Protein AF-A0A5C5G6X4-F1 (afdb_monomer)

Solvent-accessible surface area (backbone atoms only — not comparable to full-atom values): 6200 Å² total; per-residue (Å²): 140,76,58,70,49,70,80,89,84,56,76,51,62,59,29,71,47,80,71,101,57,77,50,72,78,50,81,39,66,37,67,47,99,54,38,43,33,37,46,38,65,56,89,68,49,53,70,60,49,46,77,43,92,55,75,83,50,96,72,91,47,99,51,45,38,37,32,46,37,35,34,65,89,79,60,31,35,31,42,34,33,41,50,48,55,90,82,53,88,71,50,43,72,41,77,76,54,53,82,80,123

Radius of gyration: 13.5 Å; Cα contacts (8 Å, |Δi|>4): 194; chains: 1; bounding box: 29×28×40 Å

Mean predicted aligned error: 5.82 Å

Organism: NCBI:txid2588711

Structure (mmCIF, N/CA/C/O backbone):
data_AF-A0A5C5G6X4-F1
#
_entry.id   AF-A0A5C5G6X4-F1
#
loop_
_atom_site.group_PDB
_atom_site.id
_atom_site.type_symbol
_atom_site.label_atom_id
_atom_site.label_alt_id
_atom_site.label_comp_id
_atom_site.label_asym_id
_atom_site.label_entity_id
_atom_site.label_seq_id
_atom_site.pdbx_PDB_ins_code
_atom_site.Cartn_x
_atom_site.Cartn_y
_atom_site.Cartn_z
_atom_site.occupancy
_atom_site.B_iso_or_equiv
_atom_site.auth_seq_id
_atom_site.auth_comp_id
_atom_site.auth_asym_id
_atom_site.auth_atom_id
_atom_site.pdbx_PDB_model_num
ATOM 1 N N . MET A 1 1 ? 12.054 7.766 -5.854 1.00 60.16 1 MET A N 1
ATOM 2 C CA . MET A 1 1 ? 11.438 7.992 -4.532 1.00 60.16 1 MET A CA 1
ATOM 3 C C . MET A 1 1 ? 10.078 8.608 -4.786 1.00 60.16 1 MET A C 1
ATOM 5 O O . MET A 1 1 ? 10.026 9.572 -5.538 1.00 60.16 1 MET A O 1
ATOM 9 N N . THR A 1 2 ? 9.031 8.007 -4.231 1.00 76.88 2 THR A N 1
ATOM 10 C CA . THR A 1 2 ? 7.651 8.495 -4.321 1.00 76.88 2 THR A CA 1
ATOM 11 C C . THR A 1 2 ? 7.273 9.100 -2.978 1.00 76.88 2 THR A C 1
ATOM 13 O O . THR A 1 2 ? 7.553 8.485 -1.948 1.00 76.88 2 THR A O 1
ATOM 16 N N . THR A 1 3 ? 6.616 10.254 -2.975 1.00 80.56 3 THR A N 1
ATOM 17 C CA . THR A 1 3 ? 6.010 10.811 -1.758 1.00 80.56 3 THR A CA 1
ATOM 18 C C . THR A 1 3 ? 4.556 10.361 -1.656 1.00 80.56 3 THR A C 1
ATOM 20 O O . THR A 1 3 ? 3.780 10.592 -2.583 1.00 80.56 3 THR A O 1
ATOM 23 N N . ILE A 1 4 ? 4.187 9.739 -0.532 1.00 87.31 4 ILE A N 1
ATOM 24 C CA . ILE A 1 4 ? 2.807 9.370 -0.180 1.00 87.31 4 ILE A CA 1
ATOM 25 C C . ILE A 1 4 ? 2.532 9.905 1.226 1.00 87.31 4 ILE A C 1
ATOM 27 O O . ILE A 1 4 ? 3.338 9.693 2.133 1.00 87.31 4 ILE A O 1
ATOM 31 N N . ALA A 1 5 ? 1.404 10.588 1.400 1.00 85.00 5 ALA A N 1
ATOM 32 C CA . ALA A 1 5 ? 0.950 11.116 2.680 1.00 85.00 5 ALA A CA 1
ATOM 33 C C . ALA A 1 5 ? -0.532 10.794 2.893 1.00 85.00 5 ALA A C 1
ATOM 35 O O . ALA A 1 5 ? -1.313 10.791 1.941 1.00 85.00 5 ALA A O 1
ATOM 36 N N . PHE A 1 6 ? -0.909 10.531 4.142 1.00 85.69 6 PHE A N 1
ATOM 37 C CA . PHE A 1 6 ? -2.287 10.278 4.546 1.00 85.69 6 PHE A CA 1
ATOM 38 C C . PHE A 1 6 ? -2.526 10.880 5.931 1.00 85.69 6 PHE A C 1
ATOM 40 O O . PHE A 1 6 ? -1.737 10.632 6.844 1.00 85.69 6 PHE A O 1
ATOM 47 N N . ASP A 1 7 ? -3.582 11.675 6.078 1.00 82.19 7 ASP A N 1
ATOM 48 C CA . ASP A 1 7 ? -3.931 12.361 7.333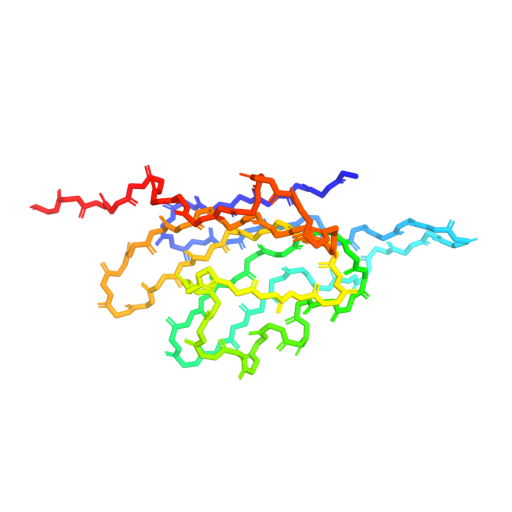 1.00 82.19 7 ASP A CA 1
ATOM 49 C C . ASP A 1 7 ? -5.073 11.676 8.113 1.00 82.19 7 ASP A C 1
ATOM 51 O O . ASP A 1 7 ? -5.483 12.167 9.163 1.00 82.19 7 ASP A O 1
ATOM 55 N N . GLY A 1 8 ? -5.567 10.529 7.632 1.00 73.81 8 GLY A N 1
ATOM 56 C CA . GLY A 1 8 ? -6.730 9.831 8.192 1.00 73.81 8 GLY A CA 1
ATOM 57 C C . GLY A 1 8 ? -8.028 10.065 7.414 1.00 73.81 8 GLY A C 1
ATOM 58 O O . GLY A 1 8 ? -8.990 9.323 7.617 1.00 73.81 8 GLY A O 1
ATOM 59 N N . GLU A 1 9 ? -8.048 11.037 6.503 1.00 81.31 9 GLU A N 1
ATOM 60 C CA . GLU A 1 9 ? -9.204 11.380 5.669 1.00 81.31 9 GLU A CA 1
ATOM 61 C C . GLU A 1 9 ? -8.818 11.4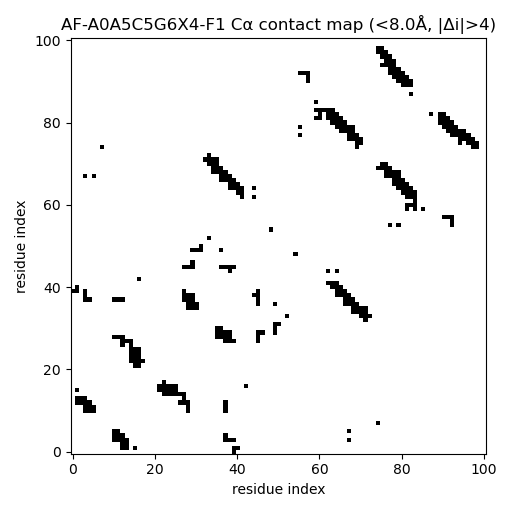91 4.187 1.00 81.31 9 GLU A C 1
ATOM 63 O O . GLU A 1 9 ? -9.464 10.906 3.320 1.00 81.31 9 GLU A O 1
ATOM 68 N N . THR A 1 10 ? -7.721 12.184 3.896 1.00 86.38 10 THR A N 1
ATOM 69 C CA . THR A 1 10 ? -7.219 12.477 2.558 1.00 86.38 10 THR A CA 1
ATOM 70 C C . THR A 1 10 ? -5.862 11.825 2.335 1.00 86.38 10 THR A C 1
ATOM 72 O O . THR A 1 10 ? -4.917 12.006 3.106 1.00 86.38 10 THR A O 1
ATOM 75 N N . MET A 1 11 ? -5.741 11.090 1.227 1.00 90.12 11 MET A N 1
ATOM 76 C CA . MET A 1 11 ? -4.467 10.559 0.747 1.00 90.12 11 MET A CA 1
ATOM 77 C C . MET A 1 11 ? -3.960 11.383 -0.432 1.00 90.12 11 MET A C 1
ATOM 79 O O . MET A 1 11 ? -4.711 11.682 -1.359 1.00 90.12 11 MET A O 1
ATOM 83 N N . ALA A 1 12 ? -2.673 11.720 -0.414 1.00 90.94 12 ALA A N 1
ATOM 84 C CA . ALA A 1 12 ? -2.008 12.448 -1.484 1.00 90.94 12 ALA A CA 1
ATOM 85 C C . ALA A 1 12 ? -0.711 11.748 -1.898 1.00 90.94 12 ALA A C 1
ATOM 87 O O . ALA A 1 12 ? 0.020 11.203 -1.067 1.00 90.94 12 ALA A O 1
ATOM 88 N N . CYS A 1 13 ? -0.408 11.798 -3.193 1.00 91.12 13 CYS A N 1
ATOM 89 C CA . CYS A 1 13 ? 0.831 11.283 -3.752 1.00 91.12 13 CYS A CA 1
ATOM 90 C C . CYS A 1 13 ? 1.361 12.201 -4.855 1.00 91.12 13 CYS A C 1
ATOM 92 O O . CYS A 1 13 ? 0.606 12.953 -5.473 1.00 91.12 13 CYS A O 1
ATOM 94 N N . ASP A 1 14 ? 2.657 12.107 -5.149 1.00 89.81 14 ASP A N 1
ATOM 95 C CA . ASP A 1 14 ? 3.157 12.632 -6.419 1.00 89.81 14 ASP A CA 1
ATOM 96 C C . ASP A 1 14 ? 2.668 11.771 -7.604 1.00 89.81 14 ASP A C 1
ATOM 98 O O . ASP A 1 14 ? 2.321 10.596 -7.456 1.00 89.81 14 ASP A O 1
ATOM 102 N N . THR A 1 15 ? 2.688 12.333 -8.812 1.00 88.62 15 THR A N 1
ATOM 103 C CA . THR A 1 15 ? 2.299 11.633 -10.052 1.00 88.62 15 THR A CA 1
ATOM 104 C C . THR A 1 15 ? 3.489 11.316 -10.960 1.00 88.62 15 THR A C 1
ATOM 106 O O . THR A 1 15 ? 3.319 10.880 -12.101 1.00 88.62 15 THR A O 1
ATOM 109 N N . CYS A 1 16 ? 4.716 11.527 -10.470 1.00 88.19 16 CYS A N 1
ATOM 110 C CA . CYS A 1 16 ? 5.935 11.394 -11.259 1.00 88.19 16 CYS A CA 1
ATOM 111 C C . CYS A 1 16 ? 6.345 9.924 -11.409 1.00 88.19 16 CYS A C 1
ATOM 113 O O . CYS A 1 16 ? 6.438 9.197 -10.425 1.00 88.19 16 CYS A O 1
ATOM 115 N N . VAL A 1 17 ? 6.667 9.500 -12.626 1.00 85.50 17 VAL A N 1
ATOM 116 C CA . VAL A 1 17 ? 7.302 8.207 -12.919 1.00 85.50 17 VAL A CA 1
ATOM 117 C C . VAL A 1 17 ? 8.580 8.485 -13.687 1.00 85.50 17 VAL A C 1
ATOM 119 O O . VAL A 1 17 ? 8.600 9.334 -14.578 1.00 85.50 17 VAL A O 1
ATOM 122 N N . THR A 1 18 ? 9.666 7.814 -13.312 1.00 85.62 18 THR A N 1
ATOM 123 C CA . THR A 1 18 ? 10.978 7.964 -13.953 1.00 85.62 18 THR A CA 1
ATOM 124 C C . THR A 1 18 ? 11.536 6.586 -14.302 1.00 85.62 18 THR A C 1
ATOM 126 O O . THR A 1 18 ? 11.499 5.682 -13.474 1.00 85.62 18 THR A O 1
ATOM 129 N N . GLY A 1 19 ? 12.049 6.444 -15.523 1.00 83.94 19 GLY A N 1
ATOM 130 C CA . GLY A 1 19 ? 12.723 5.259 -16.058 1.00 83.94 19 GLY A CA 1
ATOM 131 C C . GLY A 1 19 ? 13.440 5.645 -17.353 1.00 83.94 19 GLY A C 1
ATOM 132 O O . GLY A 1 19 ? 14.126 6.663 -17.384 1.00 83.94 19 GLY A O 1
ATOM 133 N N . ASN A 1 20 ? 13.198 4.920 -18.451 1.00 88.25 20 ASN A N 1
ATOM 134 C CA . ASN A 1 20 ? 13.643 5.350 -19.791 1.00 88.25 20 ASN A CA 1
ATOM 135 C C . ASN A 1 20 ? 13.007 6.682 -20.233 1.00 88.25 20 ASN A C 1
ATOM 137 O O . ASN A 1 20 ? 13.549 7.388 -21.077 1.00 88.25 20 ASN A O 1
ATOM 141 N N . PHE A 1 21 ? 11.856 7.023 -19.651 1.00 86.12 21 PHE A N 1
ATOM 142 C CA . PHE A 1 21 ? 11.120 8.258 -19.888 1.00 86.12 21 PHE A CA 1
ATOM 143 C C . PHE A 1 21 ? 10.610 8.826 -18.559 1.00 86.12 21 PHE A C 1
ATOM 145 O O . PHE A 1 21 ? 10.561 8.115 -17.549 1.00 86.12 21 PHE A O 1
ATOM 152 N N . LYS A 1 22 ? 10.221 10.107 -18.560 1.00 90.12 22 LYS A N 1
ATOM 153 C CA . LYS A 1 22 ? 9.668 10.800 -17.393 1.00 90.12 22 LYS A CA 1
ATOM 154 C C . LYS A 1 22 ? 8.256 11.303 -17.687 1.00 90.12 22 LYS A C 1
ATOM 156 O O . LYS A 1 22 ? 8.070 12.067 -18.630 1.00 90.12 22 LYS A O 1
ATOM 161 N N . TYR A 1 23 ? 7.290 10.909 -16.860 1.00 87.25 23 TYR A N 1
ATOM 162 C CA . TYR A 1 23 ? 5.877 11.294 -16.985 1.00 87.25 23 TYR A CA 1
ATOM 163 C C . TYR A 1 23 ? 5.320 11.764 -15.633 1.00 87.25 23 TYR A C 1
ATOM 165 O O . TYR A 1 23 ? 5.869 11.408 -14.594 1.00 87.25 23 TYR A O 1
ATOM 173 N N . TYR A 1 24 ? 4.233 12.543 -15.646 1.00 89.25 24 TYR A N 1
ATOM 174 C CA . TYR A 1 24 ? 3.609 13.137 -14.446 1.00 89.25 24 TYR A CA 1
ATOM 175 C C . TYR A 1 24 ? 2.108 12.828 -14.337 1.00 89.25 24 TYR A C 1
ATOM 177 O O . TYR A 1 24 ? 1.323 13.644 -13.857 1.00 89.25 24 TYR A O 1
ATOM 185 N N . THR A 1 25 ? 1.690 11.673 -14.842 1.00 84.38 25 THR A N 1
ATOM 186 C CA . THR A 1 25 ? 0.272 11.312 -15.003 1.00 84.38 25 THR A CA 1
ATOM 187 C C . THR A 1 25 ? -0.108 10.028 -14.275 1.00 84.38 25 THR A C 1
ATOM 189 O O . THR A 1 25 ? -1.222 9.545 -14.449 1.00 84.38 25 THR A O 1
ATOM 192 N N . ASP A 1 26 ? 0.806 9.432 -13.510 1.00 84.12 26 ASP A N 1
ATOM 193 C CA . ASP A 1 26 ? 0.554 8.139 -12.880 1.00 84.12 26 ASP A CA 1
ATOM 194 C C . ASP A 1 26 ? -0.208 8.305 -11.567 1.00 84.12 26 ASP A C 1
ATOM 196 O O . ASP A 1 26 ? 0.226 9.054 -10.686 1.00 84.12 26 ASP A O 1
ATOM 200 N N . THR A 1 27 ? -1.332 7.598 -11.435 1.00 82.38 27 THR A N 1
ATOM 201 C CA . THR A 1 27 ? -2.013 7.478 -10.145 1.00 82.38 27 THR A CA 1
ATOM 202 C C . THR A 1 27 ? -1.291 6.436 -9.309 1.00 82.38 27 THR A C 1
ATOM 204 O O . THR A 1 27 ? -1.102 5.293 -9.727 1.00 82.38 27 THR A O 1
ATOM 207 N N . LYS A 1 28 ? -0.879 6.838 -8.112 1.00 90.31 28 LYS A N 1
ATOM 208 C CA . LYS A 1 28 ? -0.262 5.942 -7.131 1.00 90.31 28 LYS A CA 1
ATOM 209 C C . LYS A 1 28 ? -1.196 5.624 -5.972 1.00 90.31 28 LYS A C 1
ATOM 211 O O . LYS A 1 28 ? -0.793 4.934 -5.042 1.00 90.31 28 LYS A O 1
ATOM 216 N N . ILE A 1 29 ? -2.428 6.126 -6.043 1.00 92.56 29 ILE A N 1
ATOM 217 C CA . ILE A 1 29 ? -3.499 5.856 -5.094 1.00 92.56 29 ILE A CA 1
ATOM 218 C C . ILE A 1 29 ? -4.487 4.904 -5.762 1.00 92.56 29 ILE A C 1
ATOM 220 O O . ILE A 1 29 ? -4.914 5.125 -6.899 1.00 92.56 29 ILE A O 1
ATOM 224 N N . TYR A 1 30 ? -4.813 3.839 -5.044 1.00 91.81 30 TYR A N 1
ATOM 225 C CA . TYR A 1 30 ? -5.674 2.750 -5.473 1.00 91.81 30 TYR A CA 1
ATOM 226 C C . TYR A 1 30 ? -6.703 2.475 -4.384 1.00 91.81 30 TYR A C 1
ATOM 228 O O . TYR A 1 30 ? -6.410 2.602 -3.197 1.00 91.81 30 TYR A O 1
ATOM 236 N N . GLU A 1 31 ? -7.909 2.096 -4.779 1.00 91.88 31 GLU A N 1
ATOM 237 C CA . GLU A 1 31 ? -9.023 1.907 -3.858 1.00 91.88 31 GLU A CA 1
ATOM 238 C C . GLU A 1 31 ? -9.837 0.678 -4.260 1.00 91.88 31 GLU A C 1
ATOM 240 O O . GLU A 1 31 ? -10.131 0.480 -5.439 1.00 91.88 31 GLU A O 1
ATOM 245 N N . ASN A 1 32 ? -10.202 -0.133 -3.269 1.00 91.12 32 ASN A N 1
ATOM 246 C CA . ASN A 1 32 ? -11.184 -1.207 -3.399 1.00 91.12 32 ASN A CA 1
ATOM 247 C C . ASN A 1 32 ? -12.193 -1.134 -2.242 1.00 91.12 32 ASN A C 1
ATOM 249 O O . ASN A 1 32 ? -12.181 -0.179 -1.464 1.00 91.12 32 ASN A O 1
ATOM 253 N N . ASP A 1 33 ? -13.071 -2.126 -2.108 1.00 91.31 33 ASP A N 1
ATOM 254 C CA . ASP A 1 33 ? -14.127 -2.119 -1.086 1.00 91.31 33 ASP A CA 1
ATOM 255 C C . ASP A 1 33 ? -13.591 -2.099 0.358 1.00 91.31 33 ASP A C 1
ATOM 257 O O . ASP A 1 33 ? -14.268 -1.603 1.259 1.00 91.31 33 ASP A O 1
ATOM 261 N N . HIS A 1 34 ? -12.359 -2.562 0.582 1.00 90.38 34 HIS A N 1
ATOM 262 C CA . HIS A 1 34 ? -11.761 -2.718 1.910 1.00 90.38 34 HIS A CA 1
ATOM 263 C C . HIS A 1 34 ? -10.675 -1.680 2.221 1.00 90.38 34 HIS A C 1
ATOM 265 O O . HIS A 1 34 ? -10.511 -1.289 3.380 1.00 90.38 34 HIS A O 1
ATOM 271 N N . PHE A 1 35 ? -9.943 -1.217 1.206 1.00 91.56 35 PHE A N 1
ATOM 272 C CA . PHE A 1 35 ? -8.696 -0.479 1.373 1.00 91.56 35 PHE A CA 1
ATOM 273 C C . PHE A 1 35 ? -8.619 0.778 0.504 1.00 91.56 35 PHE A C 1
ATOM 275 O O . PHE A 1 35 ? -9.086 0.801 -0.636 1.00 91.56 35 PHE A O 1
ATOM 282 N N . VAL A 1 36 ? -7.943 1.801 1.031 1.00 92.38 36 VAL A N 1
ATOM 283 C CA . VAL A 1 36 ? -7.336 2.890 0.250 1.00 92.38 36 VAL A CA 1
ATOM 284 C C . VAL A 1 36 ? -5.821 2.753 0.376 1.00 92.38 36 VAL A C 1
ATOM 286 O O . VAL A 1 36 ? -5.296 2.650 1.483 1.00 92.38 36 VAL A O 1
ATOM 289 N N . MET A 1 37 ? -5.115 2.709 -0.748 1.00 92.88 37 MET A N 1
ATOM 290 C CA . MET A 1 37 ? -3.708 2.322 -0.816 1.00 92.88 37 MET A CA 1
ATOM 291 C C . MET A 1 37 ? -2.899 3.344 -1.599 1.00 92.88 37 MET A C 1
ATOM 293 O O . MET A 1 37 ? -3.140 3.547 -2.786 1.00 92.88 37 MET A O 1
ATOM 297 N N . GLY A 1 38 ? -1.894 3.931 -0.962 1.00 93.56 38 GLY A N 1
ATOM 298 C CA . GLY A 1 38 ? -0.853 4.692 -1.642 1.00 93.56 38 GLY A CA 1
ATOM 299 C C . GLY A 1 38 ? 0.341 3.781 -1.871 1.00 93.56 38 GLY A C 1
ATOM 300 O O . GLY A 1 38 ? 0.870 3.241 -0.904 1.00 93.56 38 GLY A O 1
ATOM 301 N N . VAL A 1 39 ? 0.765 3.598 -3.120 1.00 92.44 39 VAL A N 1
ATOM 302 C CA . VAL A 1 39 ? 1.748 2.576 -3.513 1.00 92.44 39 VAL A CA 1
ATOM 303 C C . VAL A 1 39 ? 2.992 3.213 -4.133 1.00 92.44 39 VAL A C 1
ATOM 305 O O . VAL A 1 39 ? 2.921 4.113 -4.968 1.00 92.44 39 VAL A O 1
ATOM 308 N N . SER A 1 40 ? 4.161 2.725 -3.735 1.00 90.62 40 SER A N 1
ATOM 309 C CA . SER A 1 40 ? 5.466 3.083 -4.286 1.00 90.62 40 SER A CA 1
ATOM 310 C C . SER A 1 40 ? 6.274 1.824 -4.594 1.00 90.62 40 SER A C 1
ATOM 312 O O . 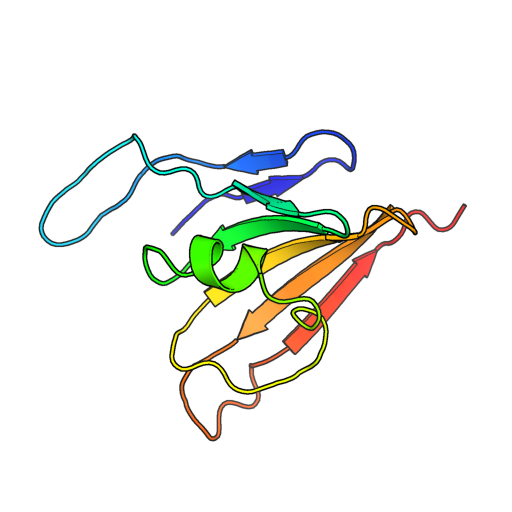SER A 1 40 ? 6.078 0.797 -3.953 1.00 90.62 40 SER A O 1
ATOM 314 N N . GLY A 1 41 ? 7.181 1.898 -5.565 1.00 87.44 41 GLY A N 1
ATOM 315 C CA . GLY A 1 41 ? 7.940 0.743 -6.044 1.00 87.44 41 GLY A CA 1
ATOM 316 C C . GLY A 1 41 ? 7.784 0.588 -7.548 1.00 87.44 41 GLY A C 1
ATOM 317 O O . GLY A 1 41 ? 7.733 1.594 -8.267 1.00 87.44 41 GLY A O 1
ATOM 318 N N . ASP A 1 42 ? 7.699 -0.656 -8.006 1.00 85.69 42 ASP A N 1
ATOM 319 C CA . ASP A 1 42 ? 7.580 -0.968 -9.426 1.00 85.69 42 ASP A CA 1
ATOM 320 C C . ASP A 1 42 ? 6.301 -0.379 -10.047 1.00 85.69 42 ASP A C 1
ATOM 322 O O . ASP A 1 42 ? 5.192 -0.457 -9.505 1.00 85.69 42 ASP A O 1
ATOM 326 N N . ALA A 1 43 ? 6.457 0.226 -11.227 1.00 79.25 43 ALA A N 1
ATOM 327 C CA . ALA A 1 43 ? 5.349 0.847 -11.938 1.00 79.25 43 ALA A CA 1
ATOM 328 C C . ALA A 1 43 ? 4.279 -0.199 -12.293 1.00 79.25 43 ALA A C 1
ATOM 330 O O . ALA A 1 43 ? 4.572 -1.236 -12.885 1.00 79.25 43 ALA A O 1
ATOM 331 N N . GLY A 1 44 ? 3.022 0.097 -11.959 1.00 80.44 44 GLY A N 1
ATOM 332 C CA . GLY A 1 44 ? 1.881 -0.782 -12.228 1.00 80.44 44 GLY A CA 1
ATOM 333 C C . GLY A 1 44 ? 1.538 -1.772 -11.112 1.00 80.44 44 GLY A C 1
ATOM 334 O O . GLY A 1 44 ? 0.435 -2.318 -11.146 1.00 80.44 44 GLY A O 1
ATOM 335 N N . VAL A 1 45 ? 2.387 -1.943 -10.088 1.00 87.31 45 VAL A N 1
ATOM 336 C CA . VAL A 1 45 ? 2.103 -2.836 -8.946 1.00 87.31 45 VAL A CA 1
ATOM 337 C C . VAL A 1 45 ? 0.792 -2.487 -8.248 1.00 87.31 45 VAL A C 1
ATOM 339 O O . VAL A 1 45 ? 0.013 -3.377 -7.920 1.00 87.31 45 VAL A O 1
ATOM 342 N N . GLY A 1 46 ? 0.479 -1.201 -8.085 1.00 85.94 46 GLY A N 1
ATOM 343 C CA . GLY A 1 46 ? -0.756 -0.802 -7.408 1.00 85.94 46 GLY A CA 1
ATOM 344 C C . GLY A 1 46 ? -2.038 -1.298 -8.091 1.00 85.94 46 GLY A C 1
ATOM 345 O O . GLY A 1 46 ? -3.017 -1.588 -7.409 1.00 85.94 46 GLY A O 1
ATOM 346 N N . ARG A 1 47 ? -2.019 -1.519 -9.417 1.00 85.88 47 ARG A N 1
ATOM 347 C CA . ARG A 1 47 ? -3.151 -2.137 -10.134 1.00 85.88 47 ARG A CA 1
ATOM 348 C C . ARG A 1 47 ? -3.332 -3.614 -9.794 1.00 85.88 47 ARG A C 1
ATOM 350 O O . ARG A 1 47 ? -4.450 -4.103 -9.865 1.00 85.88 47 ARG A O 1
ATOM 357 N N . LEU A 1 48 ? -2.251 -4.315 -9.461 1.00 87.06 48 LEU A N 1
ATOM 358 C CA . LEU A 1 48 ? -2.305 -5.708 -9.016 1.00 87.06 48 LEU A CA 1
ATOM 359 C C . LEU A 1 48 ? -2.772 -5.786 -7.560 1.00 87.06 48 LEU A C 1
ATOM 361 O O . LEU A 1 48 ? -3.576 -6.643 -7.218 1.00 87.06 48 LEU A O 1
ATOM 365 N N . LEU A 1 49 ? -2.326 -4.848 -6.723 1.00 85.88 49 LEU A N 1
ATOM 366 C CA . LEU A 1 49 ? -2.706 -4.791 -5.311 1.00 85.88 49 LEU A CA 1
ATOM 367 C C . LEU A 1 49 ? -4.174 -4.411 -5.096 1.00 85.88 49 LEU A C 1
ATOM 369 O O . LEU A 1 49 ? -4.768 -4.828 -4.109 1.00 85.88 49 LEU A O 1
ATOM 373 N N . VAL A 1 50 ? -4.796 -3.666 -6.019 1.00 85.88 50 VAL A N 1
ATOM 374 C CA . VAL A 1 50 ? -6.210 -3.273 -5.881 1.00 85.88 50 VAL A CA 1
ATOM 375 C C . VAL A 1 50 ? -7.162 -4.472 -5.817 1.00 85.88 50 VAL A C 1
ATOM 377 O O . VAL A 1 50 ? -8.212 -4.384 -5.186 1.00 85.88 50 VAL A O 1
ATOM 380 N N . VAL A 1 51 ? -6.793 -5.597 -6.436 1.00 85.38 51 VAL A N 1
ATOM 381 C CA . VAL A 1 51 ? -7.580 -6.842 -6.416 1.00 85.38 51 VAL A CA 1
ATOM 382 C C . VAL A 1 51 ? -7.126 -7.818 -5.327 1.00 85.38 51 VAL A C 1
ATOM 384 O O . VAL A 1 51 ? -7.714 -8.889 -5.191 1.00 85.38 51 VAL A O 1
ATOM 387 N N . ASP A 1 52 ? -6.096 -7.471 -4.554 1.00 85.06 52 ASP A N 1
ATOM 388 C CA . ASP A 1 52 ? -5.565 -8.320 -3.496 1.00 85.06 52 ASP A CA 1
ATOM 389 C C . ASP A 1 52 ? -6.251 -8.027 -2.155 1.00 85.06 52 ASP A C 1
ATOM 391 O O . ASP A 1 52 ? -6.028 -6.993 -1.521 1.00 85.06 52 ASP A O 1
ATOM 395 N N . ALA A 1 53 ? -7.085 -8.962 -1.703 1.00 82.81 53 ALA A N 1
ATOM 396 C CA . ALA A 1 53 ? -7.760 -8.873 -0.410 1.00 82.81 53 ALA A CA 1
ATOM 397 C C . ALA A 1 53 ? -6.830 -9.164 0.787 1.00 82.81 53 ALA A C 1
ATOM 399 O O . ALA A 1 53 ? -7.198 -8.900 1.930 1.00 82.81 53 ALA A O 1
ATOM 400 N N . GLU A 1 54 ? -5.624 -9.684 0.547 1.00 86.00 54 GLU A N 1
ATOM 401 C CA . GLU A 1 54 ? -4.692 -10.160 1.575 1.00 86.00 54 GLU A CA 1
ATOM 402 C C . GLU A 1 54 ? -3.398 -9.332 1.616 1.00 86.00 54 GLU A C 1
ATOM 404 O O . GLU A 1 54 ? -2.359 -9.810 2.071 1.00 86.00 54 GLU A O 1
ATOM 409 N N . ILE A 1 55 ? -3.432 -8.071 1.170 1.00 88.44 55 ILE A N 1
ATOM 410 C CA . ILE A 1 55 ? -2.256 -7.180 1.186 1.00 88.44 55 ILE A CA 1
ATOM 411 C C . ILE A 1 55 ? -1.641 -7.004 2.590 1.00 88.44 55 ILE A C 1
ATOM 413 O O . ILE A 1 55 ? -0.448 -6.741 2.726 1.00 88.44 55 ILE A O 1
ATOM 417 N N . LEU A 1 56 ? -2.445 -7.177 3.645 1.00 88.12 56 LEU A N 1
ATOM 418 C CA . LEU A 1 56 ? -2.014 -7.105 5.046 1.00 88.12 56 LEU A CA 1
ATOM 419 C C . LEU A 1 56 ? -1.498 -8.440 5.604 1.00 88.12 56 LEU A C 1
ATOM 421 O O . LEU A 1 56 ? -1.136 -8.520 6.778 1.00 88.12 56 LEU A O 1
ATOM 425 N N . THR A 1 57 ? -1.467 -9.496 4.796 1.00 83.81 57 THR A N 1
ATOM 426 C CA . THR A 1 57 ? -0.884 -10.783 5.166 1.00 83.81 57 THR A CA 1
ATOM 427 C C . THR A 1 57 ? 0.529 -10.875 4.596 1.00 83.81 57 THR A C 1
ATOM 429 O O . THR A 1 57 ? 0.712 -10.680 3.394 1.00 83.81 57 THR A O 1
ATOM 432 N N . PRO A 1 58 ? 1.550 -11.182 5.418 1.00 75.81 58 PRO A N 1
ATOM 433 C CA . PRO A 1 58 ? 2.891 -11.439 4.913 1.00 75.81 58 PRO A CA 1
ATOM 434 C C . PRO A 1 58 ? 2.881 -12.590 3.900 1.00 75.81 58 PRO A C 1
ATOM 436 O O . PRO A 1 58 ? 2.673 -13.746 4.269 1.00 75.81 58 PRO A O 1
ATOM 439 N N . LYS A 1 59 ? 3.095 -12.272 2.621 1.00 78.00 59 LYS A N 1
ATOM 440 C CA . LYS A 1 59 ? 3.189 -13.247 1.532 1.00 78.00 59 LYS A CA 1
ATOM 441 C C . LYS A 1 59 ? 4.178 -12.802 0.465 1.00 78.00 59 LYS A C 1
ATOM 443 O O . LYS A 1 59 ? 4.692 -11.687 0.484 1.00 78.00 59 LYS A O 1
ATOM 448 N N . TYR A 1 60 ? 4.459 -13.716 -0.451 1.00 78.88 60 TYR A N 1
ATOM 449 C CA . TYR A 1 60 ? 5.371 -13.476 -1.553 1.00 78.88 60 TYR A CA 1
ATOM 450 C C . TYR A 1 60 ? 4.722 -12.637 -2.659 1.00 78.88 60 TYR A C 1
ATOM 452 O O . TYR A 1 60 ? 3.581 -12.895 -3.045 1.00 78.88 60 TYR A O 1
ATOM 460 N N . TYR A 1 61 ? 5.498 -11.703 -3.208 1.00 80.75 61 TYR A N 1
ATOM 461 C CA . TYR A 1 61 ? 5.182 -10.976 -4.432 1.00 80.75 61 TYR A CA 1
ATOM 462 C C . TYR A 1 61 ? 6.377 -11.030 -5.388 1.00 80.75 61 TYR A C 1
ATOM 464 O O . TYR A 1 61 ? 7.530 -10.955 -4.968 1.00 80.75 61 TYR A O 1
ATOM 472 N N . ASP A 1 62 ? 6.104 -11.099 -6.691 1.00 83.56 62 ASP A N 1
ATOM 473 C CA . ASP A 1 62 ? 7.125 -11.115 -7.753 1.00 83.56 62 ASP A CA 1
ATOM 474 C C . ASP A 1 62 ? 7.779 -9.738 -8.019 1.00 83.56 62 ASP A C 1
ATOM 476 O O . ASP A 1 62 ? 8.510 -9.570 -9.007 1.00 83.56 62 ASP A O 1
ATOM 480 N N . PHE A 1 63 ? 7.507 -8.748 -7.164 1.00 86.00 63 PHE A N 1
ATOM 481 C CA . PHE A 1 63 ? 7.841 -7.333 -7.329 1.00 86.00 63 PHE A CA 1
ATOM 482 C C . PHE A 1 63 ? 8.129 -6.654 -5.982 1.00 86.00 63 PHE A C 1
ATOM 484 O O . PHE A 1 63 ? 7.597 -7.058 -4.946 1.00 86.00 63 PHE A O 1
ATOM 491 N N . ASP A 1 64 ? 8.955 -5.607 -6.013 1.00 86.50 64 ASP A N 1
ATOM 492 C CA . ASP A 1 64 ? 9.290 -4.803 -4.834 1.00 86.50 64 ASP A CA 1
ATOM 493 C C . ASP A 1 64 ? 8.295 -3.645 -4.684 1.00 86.50 64 ASP A C 1
ATOM 495 O O . ASP A 1 64 ? 8.058 -2.881 -5.631 1.00 86.50 64 ASP A O 1
ATOM 499 N N . PHE A 1 65 ? 7.731 -3.466 -3.487 1.00 89.94 65 PHE A N 1
ATOM 500 C CA . PHE A 1 65 ? 6.879 -2.311 -3.213 1.00 89.94 65 PHE A CA 1
ATOM 501 C C . PHE A 1 65 ? 6.829 -1.906 -1.743 1.00 89.94 65 PHE A C 1
ATOM 503 O O . PHE A 1 65 ? 7.040 -2.701 -0.828 1.00 89.94 65 PHE A O 1
ATOM 510 N N . SER A 1 66 ? 6.473 -0.642 -1.527 1.00 91.12 66 SER A N 1
ATOM 511 C CA . SER A 1 66 ? 6.004 -0.141 -0.243 1.00 91.12 66 SER A CA 1
ATOM 512 C C . SER A 1 66 ? 4.656 0.541 -0.415 1.00 91.12 66 SER A C 1
ATOM 514 O O . SER A 1 66 ? 4.455 1.291 -1.375 1.00 91.12 66 SER A O 1
ATOM 516 N N . ALA A 1 67 ? 3.738 0.293 0.514 1.00 92.00 67 ALA A N 1
ATOM 517 C CA . ALA A 1 67 ? 2.415 0.888 0.501 1.00 92.00 67 ALA A CA 1
ATOM 518 C C . 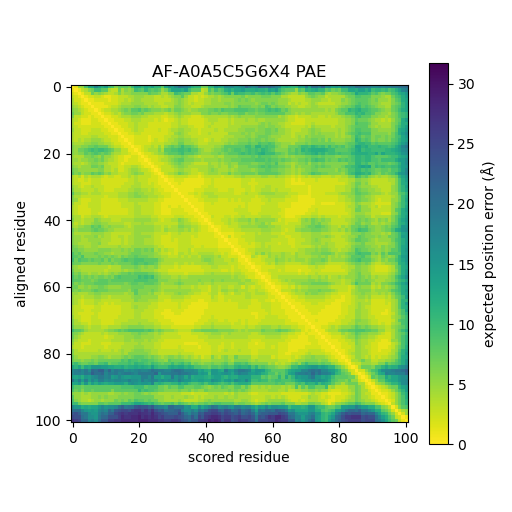ALA A 1 67 ? 2.004 1.442 1.869 1.00 92.00 67 ALA A C 1
ATOM 520 O O . ALA A 1 67 ? 2.308 0.866 2.914 1.00 92.00 67 ALA A O 1
ATOM 521 N N . LEU A 1 68 ? 1.266 2.550 1.842 1.00 92.62 68 LEU A N 1
ATOM 522 C CA . LEU A 1 68 ? 0.421 2.997 2.945 1.00 92.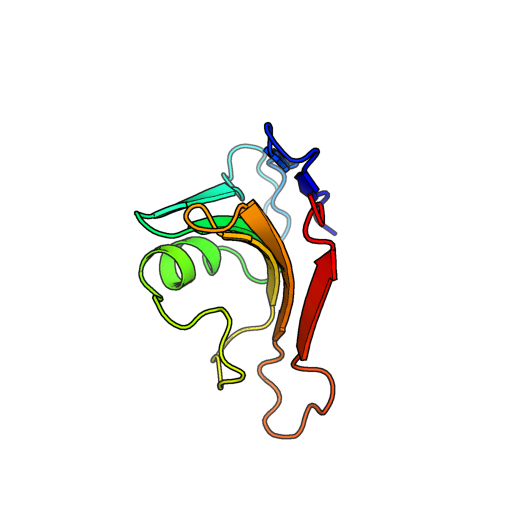62 68 LEU A CA 1
ATOM 523 C C . LEU A 1 68 ? -0.992 2.482 2.690 1.00 92.62 68 LEU A C 1
ATOM 525 O O . LEU A 1 68 ? -1.607 2.859 1.696 1.00 92.62 68 LEU A O 1
ATOM 529 N N . VAL A 1 69 ? -1.489 1.624 3.577 1.00 92.12 69 VAL A N 1
ATOM 530 C CA . VAL A 1 69 ? -2.786 0.953 3.447 1.00 92.12 69 VAL A CA 1
ATOM 531 C C . VAL A 1 69 ? -3.707 1.434 4.560 1.00 92.12 69 VAL A C 1
ATOM 533 O O . VAL A 1 69 ? -3.447 1.183 5.736 1.00 92.12 69 VAL A O 1
ATOM 536 N N . PHE A 1 70 ? -4.782 2.120 4.193 1.00 91.94 70 PHE A N 1
ATOM 537 C CA . PHE A 1 70 ? -5.870 2.490 5.089 1.00 91.94 70 PHE A CA 1
ATOM 538 C C . PHE A 1 70 ? -7.003 1.472 4.978 1.00 91.94 70 PHE A C 1
ATOM 540 O O . PHE A 1 70 ? -7.533 1.252 3.888 1.00 91.94 70 PHE A O 1
ATOM 547 N N . VAL A 1 71 ? -7.381 0.870 6.102 1.00 91.19 71 VAL A N 1
ATOM 548 C CA . VAL A 1 71 ? -8.489 -0.083 6.199 1.00 91.19 71 VAL A CA 1
ATOM 549 C C . VAL A 1 71 ? -9.775 0.675 6.490 1.00 91.19 71 VAL A C 1
ATOM 551 O O . VAL A 1 71 ? -9.902 1.328 7.524 1.00 91.19 71 VAL A O 1
ATOM 554 N N . LYS A 1 72 ? -10.750 0.584 5.585 1.00 89.75 72 LYS A N 1
ATOM 555 C CA . LYS A 1 72 ? -12.002 1.349 5.677 1.00 89.75 72 LYS A CA 1
ATOM 556 C C . LYS A 1 72 ? -12.877 0.924 6.856 1.00 89.75 72 LYS A C 1
ATOM 558 O O . LYS A 1 72 ? -13.534 1.769 7.457 1.00 89.75 72 LYS A O 1
ATOM 563 N N . GLU A 1 73 ? -12.879 -0.370 7.174 1.00 89.50 73 GLU A N 1
ATOM 564 C CA . GLU A 1 73 ? -13.749 -0.962 8.197 1.00 89.50 73 GLU A CA 1
ATOM 565 C C . GLU A 1 73 ? -13.421 -0.456 9.608 1.00 89.50 73 GLU A C 1
ATOM 567 O O . GLU A 1 73 ? -14.310 -0.033 10.343 1.00 89.50 73 GLU A O 1
ATOM 572 N N . ASP A 1 74 ? -12.139 -0.453 9.969 1.00 87.44 74 ASP A N 1
ATOM 573 C CA . ASP A 1 74 ? -11.674 -0.142 11.325 1.00 87.44 74 ASP A CA 1
ATOM 574 C C . ASP A 1 74 ? -10.819 1.133 11.409 1.00 87.44 74 ASP A C 1
ATOM 576 O O . ASP A 1 74 ? -10.339 1.495 12.485 1.00 87.44 74 ASP A O 1
ATOM 580 N N . LYS A 1 75 ? -10.654 1.832 10.280 1.00 87.88 75 LYS A N 1
ATOM 581 C CA . LYS A 1 75 ? -9.903 3.085 10.141 1.00 87.88 75 LYS A CA 1
ATOM 582 C C . LYS A 1 75 ? -8.439 2.988 10.582 1.00 87.88 75 LYS A C 1
ATOM 584 O O . LYS A 1 75 ? -7.857 3.982 11.026 1.00 87.88 75 LYS A O 1
ATOM 589 N N . ARG A 1 76 ? -7.821 1.808 10.472 1.00 88.50 76 ARG A N 1
ATOM 590 C CA . ARG A 1 76 ? -6.398 1.612 10.785 1.00 88.50 76 ARG A CA 1
ATOM 591 C C . ARG A 1 76 ? -5.510 1.858 9.574 1.00 88.50 76 ARG A C 1
ATOM 593 O O . ARG A 1 76 ? -5.896 1.607 8.435 1.00 88.50 76 ARG A O 1
ATOM 600 N N . ILE A 1 77 ? -4.288 2.311 9.845 1.00 90.38 77 ILE A N 1
ATOM 601 C CA . ILE A 1 77 ? -3.261 2.543 8.829 1.00 90.38 77 ILE A CA 1
ATOM 602 C C . ILE A 1 77 ? -2.107 1.567 9.042 1.00 90.38 77 ILE A C 1
ATOM 604 O O . ILE A 1 77 ? -1.555 1.455 10.143 1.00 90.38 77 ILE A O 1
ATOM 608 N N . PHE A 1 78 ? -1.708 0.912 7.961 1.00 91.12 78 PHE A N 1
ATOM 609 C CA . PHE A 1 78 ? -0.568 0.010 7.908 1.00 91.12 78 PHE A CA 1
ATOM 610 C C . PHE A 1 78 ? 0.469 0.532 6.917 1.00 91.12 78 PHE A C 1
ATOM 612 O O . PHE A 1 78 ? 0.130 1.001 5.830 1.00 91.12 78 PHE A O 1
ATOM 619 N N . ARG A 1 79 ? 1.744 0.418 7.286 1.00 91.00 79 ARG A N 1
ATOM 620 C CA . ARG A 1 79 ? 2.856 0.457 6.343 1.00 91.00 79 ARG A CA 1
ATOM 621 C C . ARG A 1 79 ? 3.152 -0.969 5.933 1.00 91.00 79 ARG A C 1
ATOM 623 O O . ARG A 1 79 ? 3.356 -1.831 6.783 1.00 91.00 79 ARG A O 1
ATOM 630 N N . VAL A 1 80 ? 3.198 -1.187 4.638 1.00 90.38 80 VAL A N 1
ATOM 631 C CA . VAL A 1 80 ? 3.550 -2.460 4.038 1.00 90.38 80 VAL A CA 1
ATOM 632 C C . VAL A 1 80 ? 4.850 -2.268 3.273 1.00 90.38 80 VAL A C 1
ATOM 634 O O . VAL A 1 80 ? 5.003 -1.284 2.547 1.00 90.38 80 VAL A O 1
ATOM 637 N N . GLU A 1 81 ? 5.786 -3.190 3.447 1.00 89.31 81 GLU A N 1
ATOM 638 C CA . GLU A 1 81 ? 6.997 -3.299 2.637 1.00 89.31 81 GLU A CA 1
ATOM 639 C C . GLU A 1 81 ? 7.141 -4.749 2.202 1.00 89.31 81 GLU A C 1
ATOM 641 O O . GLU A 1 81 ? 7.097 -5.644 3.040 1.00 89.31 81 GLU A O 1
ATOM 646 N N . PHE A 1 82 ? 7.300 -4.992 0.907 1.00 85.62 82 PHE A N 1
ATOM 647 C CA . PHE A 1 82 ? 7.541 -6.324 0.369 1.00 85.62 82 PHE A CA 1
ATOM 648 C C . PHE A 1 82 ? 8.679 -6.281 -0.636 1.00 85.62 82 PHE A C 1
ATOM 650 O O . PHE A 1 82 ? 8.766 -5.371 -1.464 1.00 85.62 82 PHE A O 1
ATOM 657 N N . PHE A 1 83 ? 9.534 -7.296 -0.549 1.00 80.56 83 PHE A N 1
ATOM 658 C CA . PHE A 1 83 ? 10.681 -7.471 -1.423 1.00 80.56 83 PHE A CA 1
ATOM 659 C C . PHE A 1 83 ? 10.576 -8.806 -2.162 1.00 80.56 83 PHE A C 1
ATOM 661 O O . PHE A 1 83 ? 10.296 -9.839 -1.554 1.00 80.56 83 PHE A O 1
ATOM 668 N N . LYS A 1 84 ? 10.878 -8.797 -3.460 1.00 79.88 84 LYS A N 1
ATOM 669 C CA . LYS A 1 84 ? 10.921 -9.958 -4.355 1.00 79.88 84 LYS A CA 1
ATOM 670 C C . LYS A 1 84 ? 11.950 -11.005 -3.926 1.00 79.88 84 LYS A C 1
ATOM 672 O O . LYS A 1 84 ? 11.827 -12.177 -4.279 1.00 79.88 84 LYS A O 1
ATOM 677 N N . SER A 1 85 ? 13.006 -10.592 -3.221 1.00 74.50 85 SER A N 1
ATOM 678 C CA . SER A 1 85 ? 14.049 -11.510 -2.759 1.00 74.50 85 SER A CA 1
ATOM 679 C C . SER A 1 85 ? 13.473 -12.522 -1.764 1.00 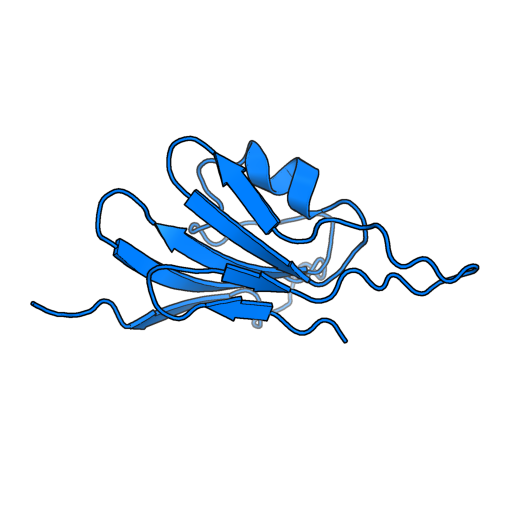74.50 85 SER A C 1
ATOM 681 O O . SER A 1 85 ? 12.955 -12.144 -0.716 1.00 74.50 85 SER A O 1
ATOM 683 N N . TRP A 1 86 ? 13.603 -13.806 -2.111 1.00 56.84 86 TRP A N 1
ATOM 684 C CA . TRP A 1 86 ? 13.002 -14.957 -1.424 1.00 56.84 86 TRP A CA 1
ATOM 685 C C . TRP A 1 86 ? 13.369 -15.045 0.067 1.00 56.84 86 TRP A C 1
ATOM 687 O O . TRP A 1 86 ? 12.551 -15.466 0.876 1.00 56.84 86 TRP A O 1
ATOM 697 N N . ASP A 1 87 ? 14.566 -14.570 0.425 1.00 59.59 87 ASP A N 1
ATOM 698 C CA . ASP A 1 87 ? 15.105 -14.594 1.789 1.00 59.59 87 ASP A CA 1
ATOM 699 C C . ASP A 1 87 ? 15.088 -13.219 2.472 1.00 59.59 87 ASP A C 1
ATOM 701 O O . ASP A 1 87 ? 15.767 -13.034 3.480 1.00 59.59 87 ASP A O 1
ATOM 705 N N . SER A 1 88 ? 14.386 -12.214 1.931 1.00 62.47 88 SER A N 1
ATOM 706 C CA . SER A 1 88 ? 14.408 -10.876 2.530 1.00 62.47 88 SER A CA 1
ATOM 707 C C . SER A 1 88 ? 13.652 -10.867 3.866 1.00 62.47 88 SER A C 1
ATOM 709 O O . SER A 1 88 ? 12.419 -10.912 3.862 1.00 62.47 88 SER A O 1
ATOM 711 N N . PRO A 1 89 ? 14.334 -10.711 5.021 1.00 64.00 89 PRO A N 1
ATOM 712 C CA . PRO A 1 89 ? 13.663 -10.578 6.316 1.00 64.00 89 PRO A CA 1
ATOM 713 C C . PRO A 1 89 ? 12.950 -9.221 6.461 1.00 64.00 89 PRO A C 1
ATOM 715 O O . PRO A 1 89 ? 12.429 -8.908 7.527 1.00 64.00 89 PRO A O 1
ATOM 718 N N . LEU A 1 90 ? 12.993 -8.385 5.418 1.00 67.62 90 LEU A N 1
ATOM 719 C CA . LEU A 1 90 ? 12.529 -7.002 5.419 1.00 67.62 90 LEU A CA 1
ATOM 720 C C . LEU A 1 90 ? 11.077 -6.862 4.949 1.00 67.62 90 LEU A C 1
ATOM 722 O O . LEU A 1 90 ? 10.489 -5.796 5.127 1.00 67.62 90 LEU A O 1
ATOM 726 N N . SER A 1 91 ? 10.487 -7.919 4.376 1.00 78.06 91 SER A N 1
ATOM 727 C CA . SER A 1 91 ? 9.056 -7.929 4.076 1.00 78.06 91 SER A CA 1
ATOM 728 C C . SER A 1 91 ? 8.265 -7.835 5.382 1.00 78.06 91 SER A C 1
ATOM 730 O O . SER A 1 91 ? 8.404 -8.684 6.264 1.00 78.06 91 SER A O 1
ATOM 732 N N . SER A 1 92 ? 7.465 -6.787 5.539 1.00 81.19 92 SER A N 1
ATOM 733 C CA . SER A 1 92 ? 6.824 -6.450 6.804 1.00 81.19 92 SER A CA 1
ATOM 734 C C . SER A 1 92 ? 5.474 -5.766 6.609 1.00 81.19 92 SER A C 1
ATOM 736 O O . SER A 1 92 ? 5.249 -5.005 5.669 1.00 81.19 92 SER A O 1
ATOM 738 N N . VAL A 1 93 ? 4.569 -6.038 7.547 1.00 85.75 93 VAL A N 1
ATOM 739 C CA . VAL A 1 93 ? 3.297 -5.333 7.706 1.00 85.75 93 VAL A CA 1
ATOM 740 C C . VAL A 1 93 ? 3.331 -4.692 9.085 1.00 85.75 93 VAL A C 1
ATOM 742 O O . VAL A 1 93 ? 3.305 -5.379 10.105 1.00 85.75 93 VAL A O 1
ATOM 745 N N . ILE A 1 94 ? 3.451 -3.369 9.114 1.00 86.69 94 ILE A N 1
ATOM 746 C CA . ILE 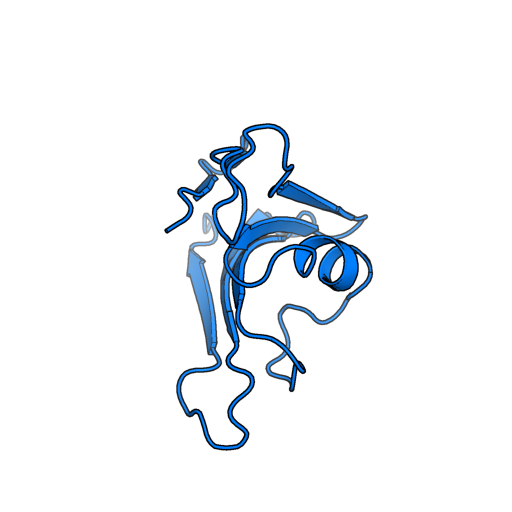A 1 94 ? 3.675 -2.591 10.328 1.00 86.6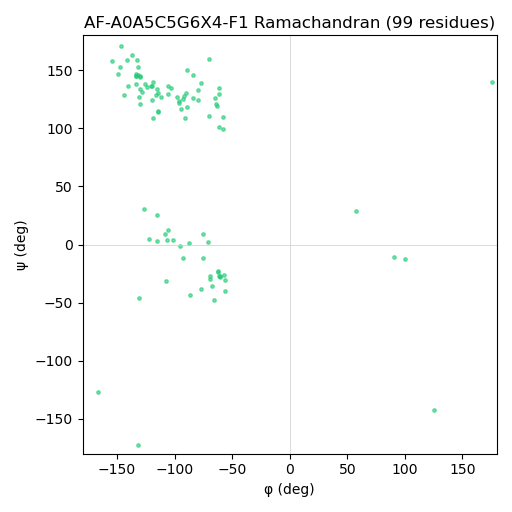9 94 ILE A CA 1
ATOM 747 C C . ILE A 1 94 ? 2.445 -1.708 10.566 1.00 86.69 94 ILE A C 1
ATOM 749 O O . ILE A 1 94 ? 2.188 -0.800 9.772 1.00 86.69 94 ILE A O 1
ATOM 753 N N . PRO A 1 95 ? 1.672 -1.917 11.644 1.00 86.31 95 PRO A N 1
ATOM 754 C CA . PRO A 1 95 ? 0.636 -0.966 12.031 1.00 86.31 95 PRO A CA 1
ATOM 755 C C . PRO A 1 95 ? 1.296 0.359 12.444 1.00 86.31 95 PRO A C 1
ATOM 757 O O . PRO A 1 95 ? 2.182 0.363 13.297 1.00 86.31 95 PRO A O 1
ATOM 760 N N . ILE A 1 96 ? 0.891 1.481 11.842 1.00 82.44 96 ILE A N 1
ATOM 761 C CA . ILE A 1 96 ? 1.500 2.797 12.127 1.00 82.44 96 ILE A CA 1
ATOM 762 C C . ILE A 1 96 ? 0.818 3.451 13.331 1.00 82.44 96 ILE A C 1
ATOM 764 O O . ILE A 1 96 ? 1.490 3.976 14.210 1.00 82.44 96 ILE A O 1
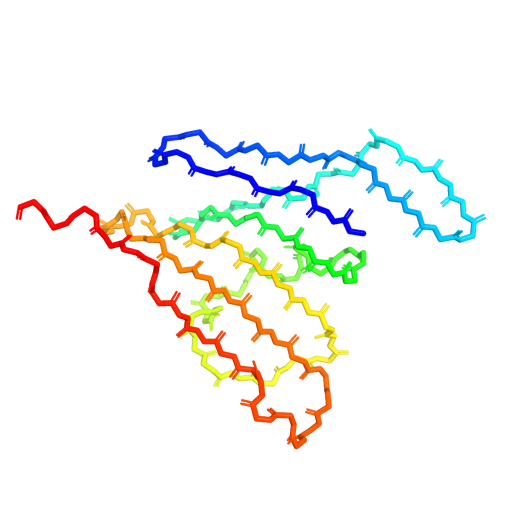ATOM 768 N N . ALA A 1 97 ? -0.510 3.384 13.367 1.00 65.31 97 ALA A N 1
ATOM 769 C CA . ALA A 1 97 ? -1.393 3.610 14.506 1.00 65.31 97 ALA A CA 1
ATOM 770 C C . ALA A 1 97 ? -2.828 3.516 13.968 1.00 65.31 97 ALA A C 1
ATOM 772 O O . ALA A 1 97 ? -3.125 4.006 12.878 1.00 65.31 97 ALA A O 1
ATOM 773 N N . GLY A 1 98 ? -3.726 2.892 14.727 1.00 51.41 98 GLY A N 1
ATOM 774 C CA . GLY A 1 98 ? -5.132 3.279 14.677 1.00 51.41 98 GLY A CA 1
ATOM 775 C C . GLY A 1 98 ? -5.298 4.462 15.619 1.00 51.41 98 GLY A C 1
ATOM 776 O O . GLY A 1 98 ? -4.633 4.499 16.657 1.00 51.41 98 GLY A O 1
ATOM 777 N N . ASN A 1 99 ? -6.181 5.407 15.303 1.00 47.31 99 ASN A N 1
ATOM 778 C CA . ASN A 1 99 ? -6.762 6.209 16.372 1.00 47.31 99 ASN A CA 1
ATOM 779 C C . ASN A 1 99 ? -7.430 5.208 17.324 1.00 47.31 99 ASN A C 1
ATOM 781 O O . ASN A 1 99 ? -8.502 4.689 17.023 1.00 47.31 99 ASN A O 1
ATOM 785 N N . ALA A 1 100 ? -6.751 4.863 18.419 1.00 40.31 100 ALA A N 1
ATOM 786 C CA . ALA A 1 100 ? -7.408 4.279 19.568 1.00 40.31 100 ALA A CA 1
ATOM 787 C C . ALA A 1 100 ? -8.396 5.351 20.030 1.00 40.31 100 ALA A C 1
ATOM 789 O O . ALA A 1 100 ? -7.985 6.385 20.559 1.00 40.31 100 ALA A O 1
ATOM 790 N N . ALA A 1 101 ? -9.663 5.157 19.671 1.00 39.22 101 ALA A N 1
ATOM 791 C CA . ALA A 1 101 ? -10.763 5.879 20.284 1.00 39.22 101 ALA A CA 1
ATOM 792 C C . ALA A 1 101 ? -10.815 5.542 21.779 1.00 39.22 101 ALA A C 1
ATOM 794 O O . ALA A 1 101 ? -10.538 4.367 22.123 1.00 39.22 101 ALA A O 1
#

Secondary structure (DSSP, 8-state):
---EEE-SS-EEE---EESSSEES----EEE-SSEEEEEEESTTHHHHHTT-TTTTS----SS-EEEEEEETTT-EEEEEEE-SSTT-TT-EEEEEEE---

Nearest PDB structures (foldseek):
  7ung-assembly1_X  TM=4.166E-01  e=8.275E+00  Homo sapiens

Foldseek 3Di:
DKDWDDPLPDIDIFQWDDDPDIDRHHDQWEDDPFKTKRKDFDPPVNVVCNPDPCQLPQDADCTWMWMWIATPPQSWTWIATHDNPPPDPPGDIGTPDHPPD

Sequence (101 aa):
MTTIAFDGETMACDTCVTGNFKYYTDTKIYENDHFVMGVSGDAGVGRLLVVDAEILTPKYYDFDFSALVFVKEDKRIFRVEFFKSWDSPLSSVIPIAGNAA

pLDDT: mean 83.26, std 10.96, range [39.22, 93.56]